Protein AF-A0A0L0FKA1-F1 (afdb_monomer)

Sequence (131 aa):
HGSQPEVKEETNKTVDFSPAFTLHSRPSTITGAGNGVSLEGHAVPGSVVGFFPGVVYTPLDLRYVPNYPNVSLNNDYLAIRPDNMVIDAKDYKCELQRKGGAGSTAKRSGDSERNELSPSHNGHEQGKPQQ

Structure (mmCIF, N/CA/C/O backbone):
data_AF-A0A0L0FKA1-F1
#
_entry.id   AF-A0A0L0FKA1-F1
#
loop_
_atom_site.group_PDB
_atom_site.id
_atom_site.type_symbol
_atom_site.label_atom_id
_atom_site.label_alt_id
_atom_site.label_comp_id
_atom_site.label_asym_id
_atom_site.label_entity_id
_atom_site.label_seq_id
_atom_site.pdbx_PDB_ins_code
_atom_site.Cartn_x
_atom_site.Cartn_y
_atom_site.Cartn_z
_atom_site.occupancy
_atom_site.B_iso_or_equiv
_atom_site.auth_seq_id
_atom_site.auth_comp_id
_atom_site.auth_asym_id
_atom_site.auth_atom_id
_atom_site.pdbx_PDB_model_num
ATOM 1 N N . HIS A 1 1 ? 11.298 -52.605 -47.342 1.00 41.78 1 HIS A N 1
ATOM 2 C CA . HIS A 1 1 ? 11.757 -51.273 -46.909 1.00 41.78 1 HIS A CA 1
ATOM 3 C C . HIS A 1 1 ? 10.848 -50.839 -45.770 1.00 41.78 1 HIS A C 1
ATOM 5 O O . HIS A 1 1 ? 9.734 -50.415 -46.034 1.00 41.78 1 HIS A O 1
ATOM 11 N N . GLY A 1 2 ? 11.253 -51.101 -44.524 1.00 39.31 2 GLY A N 1
ATOM 12 C CA . GLY A 1 2 ? 10.496 -50.709 -43.334 1.00 39.31 2 GLY A CA 1
ATOM 13 C C . GLY A 1 2 ? 11.011 -49.368 -42.829 1.00 39.31 2 GLY A C 1
ATOM 14 O O . GLY A 1 2 ? 12.182 -49.265 -42.476 1.00 39.31 2 GLY A O 1
ATOM 15 N N . SER A 1 3 ? 10.161 -48.349 -42.847 1.00 46.16 3 SER A N 1
ATOM 16 C CA . SER A 1 3 ? 10.437 -47.028 -42.287 1.00 46.16 3 SER A CA 1
ATOM 17 C C . SER A 1 3 ? 10.295 -47.101 -40.766 1.00 46.16 3 SER A C 1
ATOM 19 O O . SER A 1 3 ? 9.241 -47.488 -40.264 1.00 46.16 3 SER A O 1
ATOM 21 N N . GLN A 1 4 ? 11.352 -46.756 -40.031 1.00 48.09 4 GLN A N 1
ATOM 22 C CA . GLN A 1 4 ? 11.265 -46.579 -38.582 1.00 48.09 4 GLN A CA 1
ATOM 23 C C . GLN A 1 4 ? 10.563 -45.256 -38.239 1.00 48.09 4 GLN A C 1
ATOM 25 O O . GLN A 1 4 ? 10.713 -44.290 -38.990 1.00 48.09 4 GLN A O 1
ATOM 30 N N . PRO A 1 5 ? 9.807 -45.186 -37.128 1.00 52.12 5 PRO A N 1
ATOM 31 C CA . PRO A 1 5 ? 9.228 -43.935 -36.666 1.00 52.12 5 PRO A CA 1
ATOM 32 C C . PRO A 1 5 ? 10.302 -43.055 -36.010 1.00 52.12 5 PRO A C 1
ATOM 34 O O . PRO A 1 5 ? 11.026 -43.485 -35.115 1.00 52.12 5 PRO A O 1
ATOM 37 N N . GLU A 1 6 ? 10.389 -41.812 -36.473 1.00 58.19 6 GLU A N 1
ATOM 38 C CA . GLU A 1 6 ? 11.233 -40.756 -35.917 1.00 58.19 6 GLU A CA 1
ATOM 39 C C . GLU A 1 6 ? 10.716 -40.358 -34.525 1.00 58.19 6 GLU A C 1
ATOM 41 O O . GLU A 1 6 ? 9.615 -39.821 -34.382 1.00 58.19 6 GLU A O 1
ATOM 46 N N . VAL A 1 7 ? 11.502 -40.649 -33.487 1.00 59.00 7 VAL A N 1
ATOM 47 C CA . VAL A 1 7 ? 11.230 -40.210 -32.114 1.00 59.00 7 VAL A CA 1
ATOM 48 C C . VAL A 1 7 ? 11.624 -38.740 -32.012 1.00 59.00 7 VAL A C 1
ATOM 50 O O . VAL A 1 7 ? 12.806 -38.404 -32.038 1.00 59.00 7 VAL A O 1
ATOM 53 N N . LYS A 1 8 ? 10.631 -37.853 -31.921 1.00 55.31 8 LYS A N 1
ATOM 54 C CA . LYS A 1 8 ? 10.858 -36.425 -31.681 1.00 55.31 8 LYS A CA 1
ATOM 55 C C . LYS A 1 8 ? 11.186 -36.214 -30.207 1.00 55.31 8 LYS A C 1
ATOM 57 O O . LYS A 1 8 ? 10.353 -36.459 -29.342 1.00 55.31 8 LYS A O 1
ATOM 62 N N . GLU A 1 9 ? 12.411 -35.780 -29.945 1.00 58.50 9 GLU A N 1
ATOM 63 C CA . GLU A 1 9 ? 12.898 -35.421 -28.617 1.00 58.50 9 GLU A CA 1
ATOM 64 C C . GLU A 1 9 ? 12.216 -34.122 -28.158 1.00 58.50 9 GLU A C 1
ATOM 66 O O . GLU A 1 9 ? 12.465 -33.032 -28.679 1.00 58.50 9 GLU A O 1
ATOM 71 N N . GLU A 1 10 ? 11.282 -34.244 -27.217 1.00 59.28 10 GLU A N 1
ATOM 72 C CA . GLU A 1 10 ? 10.564 -33.111 -26.641 1.00 59.28 10 GLU A CA 1
ATOM 73 C C . GLU A 1 10 ? 11.477 -32.422 -25.614 1.00 59.28 10 GLU A C 1
ATOM 75 O O . GLU A 1 10 ? 11.731 -32.924 -24.519 1.00 59.28 10 GLU A O 1
ATOM 80 N N . THR A 1 11 ? 12.049 -31.280 -25.998 1.00 60.25 11 THR A N 1
ATOM 81 C CA . THR A 1 11 ? 12.947 -30.515 -25.124 1.00 60.25 11 THR A CA 1
ATOM 82 C C . THR A 1 11 ? 12.142 -29.824 -24.021 1.00 60.25 11 THR A C 1
ATOM 84 O O . THR A 1 11 ? 11.488 -28.807 -24.247 1.00 60.25 11 THR A O 1
ATOM 87 N N . ASN A 1 12 ? 12.200 -30.367 -22.802 1.00 63.31 12 ASN A N 1
ATOM 88 C CA . ASN A 1 12 ? 11.647 -29.733 -21.604 1.00 63.31 12 ASN A CA 1
ATOM 89 C C . ASN A 1 12 ? 12.407 -28.433 -21.302 1.00 63.31 12 ASN A C 1
ATOM 91 O O . ASN A 1 12 ? 13.451 -28.432 -20.649 1.00 63.31 12 ASN A O 1
ATOM 95 N N . LYS A 1 13 ? 11.888 -27.305 -21.794 1.00 60.03 13 LYS A N 1
ATOM 96 C CA . LYS A 1 13 ? 12.377 -25.974 -21.431 1.00 60.03 13 LYS A CA 1
ATOM 97 C C . LYS A 1 13 ? 11.807 -25.600 -20.069 1.00 60.03 13 LYS A C 1
ATOM 99 O O . LYS A 1 13 ? 10.638 -25.240 -19.961 1.00 60.03 13 LYS A O 1
ATOM 104 N N . THR A 1 14 ? 12.637 -25.664 -19.034 1.00 60.25 14 THR A N 1
ATOM 105 C CA . THR A 1 14 ? 12.325 -25.057 -17.737 1.00 60.25 14 THR A CA 1
ATOM 106 C C . THR A 1 14 ? 12.187 -23.550 -17.938 1.00 60.25 14 THR A C 1
ATOM 108 O O . THR A 1 14 ? 13.170 -22.865 -18.215 1.00 60.25 14 THR A O 1
ATOM 111 N N . VAL A 1 15 ? 10.960 -23.037 -17.859 1.00 62.34 15 VAL A N 1
ATOM 112 C CA . VAL A 1 15 ? 10.699 -21.596 -17.873 1.00 62.34 15 VAL A CA 1
ATOM 113 C C . VAL A 1 15 ? 11.062 -21.057 -16.496 1.00 62.34 15 VAL A C 1
ATOM 115 O O . VAL A 1 15 ? 10.498 -21.491 -15.492 1.00 62.34 15 VAL A O 1
ATOM 118 N N . ASP A 1 16 ? 12.029 -20.147 -16.447 1.00 62.03 16 ASP A N 1
ATOM 119 C CA . ASP A 1 16 ? 12.338 -19.410 -15.229 1.00 62.03 16 ASP A CA 1
ATOM 120 C C . ASP A 1 16 ? 11.199 -18.422 -14.941 1.00 62.03 16 ASP A C 1
ATOM 122 O O . ASP A 1 16 ? 10.897 -17.547 -15.753 1.00 62.03 16 ASP A O 1
ATOM 126 N N . PHE A 1 17 ? 10.545 -18.599 -13.795 1.00 60.94 17 PHE A N 1
ATOM 127 C CA . PHE A 1 17 ? 9.487 -17.717 -13.300 1.00 60.94 17 PHE A CA 1
ATOM 128 C C . PHE A 1 17 ? 10.034 -16.623 -12.374 1.00 60.94 17 PHE A C 1
ATOM 130 O O . PHE A 1 17 ? 9.250 -15.980 -11.669 1.00 60.94 17 PHE A O 1
ATOM 137 N N . SER A 1 18 ? 11.356 -16.421 -12.326 1.00 66.69 18 SER A N 1
ATOM 138 C CA . SER A 1 18 ? 11.937 -15.319 -11.569 1.00 66.69 18 SER A CA 1
ATOM 139 C C . SER A 1 18 ? 11.287 -13.998 -12.008 1.00 66.69 18 SER A C 1
ATOM 141 O O . SER A 1 18 ? 11.153 -13.717 -13.205 1.00 66.69 18 SER A O 1
ATOM 143 N N . PRO A 1 19 ? 10.772 -13.196 -11.060 1.00 72.88 19 PRO A N 1
ATOM 144 C CA . PRO A 1 19 ? 10.095 -11.970 -11.423 1.00 72.88 19 PRO A CA 1
ATOM 145 C C . PRO A 1 19 ? 11.122 -11.014 -12.035 1.00 72.88 19 PRO A C 1
ATOM 147 O O . PRO A 1 19 ? 12.199 -10.800 -11.482 1.00 72.88 19 PRO A O 1
ATOM 150 N N . ALA A 1 20 ? 10.766 -10.392 -13.161 1.00 87.69 20 ALA A N 1
ATOM 151 C CA . ALA A 1 20 ? 11.614 -9.419 -13.862 1.00 87.69 20 ALA A CA 1
ATOM 152 C C . ALA A 1 20 ? 11.928 -8.153 -13.031 1.00 87.69 20 ALA A C 1
ATOM 154 O O . ALA A 1 20 ? 12.658 -7.265 -13.480 1.00 87.69 20 ALA A O 1
ATOM 155 N N . PHE A 1 21 ? 11.358 -8.052 -11.829 1.00 94.12 21 PHE A N 1
ATOM 156 C CA . PHE A 1 21 ? 11.605 -7.000 -10.862 1.00 94.12 21 PHE A CA 1
ATOM 157 C C . PHE A 1 21 ? 11.417 -7.507 -9.426 1.00 94.12 21 PHE A C 1
ATOM 159 O O . PHE A 1 21 ? 10.735 -8.497 -9.171 1.00 94.12 21 PHE A O 1
ATOM 166 N N . THR A 1 22 ? 11.984 -6.778 -8.471 1.00 93.94 22 THR A N 1
ATOM 167 C CA . THR A 1 22 ? 11.779 -6.954 -7.030 1.00 93.94 22 THR A CA 1
ATOM 168 C C . THR A 1 22 ? 11.394 -5.614 -6.405 1.00 93.94 22 THR A C 1
ATOM 170 O O . THR A 1 22 ? 11.798 -4.553 -6.881 1.00 93.94 22 THR A O 1
ATOM 173 N N . LEU A 1 23 ? 10.589 -5.643 -5.341 1.00 95.19 23 LEU A N 1
ATOM 174 C CA . LEU A 1 23 ? 10.279 -4.458 -4.544 1.00 95.19 23 LEU A CA 1
ATOM 175 C C . LEU A 1 23 ? 11.110 -4.427 -3.263 1.00 95.19 23 LEU A C 1
ATOM 177 O O . LEU A 1 23 ? 11.210 -5.426 -2.551 1.00 95.19 23 LEU A O 1
ATOM 181 N N . HIS A 1 24 ? 11.627 -3.250 -2.922 1.00 96.00 24 HIS A N 1
ATOM 182 C CA . HIS A 1 24 ? 12.379 -3.015 -1.694 1.00 96.00 24 HIS A CA 1
ATOM 183 C C . HIS A 1 24 ? 11.764 -1.878 -0.885 1.00 96.00 24 HIS A C 1
ATOM 185 O O . HIS A 1 24 ? 11.387 -0.847 -1.437 1.00 96.00 24 HIS A O 1
ATOM 191 N N . SER A 1 25 ? 11.722 -2.047 0.436 1.00 95.12 25 SER A N 1
ATOM 192 C CA . SER A 1 25 ? 11.471 -0.943 1.364 1.00 95.12 25 SER A CA 1
ATOM 193 C C . SER A 1 25 ? 12.786 -0.213 1.619 1.00 95.12 25 SER A C 1
ATOM 195 O O . SER A 1 25 ? 13.724 -0.813 2.146 1.00 95.12 25 SER A O 1
ATOM 197 N N . ARG A 1 26 ? 12.869 1.063 1.242 1.00 97.00 26 ARG A N 1
ATOM 198 C CA . ARG A 1 26 ? 14.075 1.902 1.378 1.00 97.00 26 ARG A CA 1
ATOM 199 C C . ARG A 1 26 ? 13.676 3.331 1.777 1.00 97.00 26 ARG A C 1
ATOM 201 O O . ARG A 1 26 ? 12.518 3.690 1.573 1.00 97.00 26 ARG A O 1
ATOM 208 N N . PRO A 1 27 ? 14.587 4.158 2.324 1.00 97.88 27 PRO A N 1
ATOM 209 C CA . PRO A 1 27 ? 14.302 5.571 2.561 1.00 97.88 27 PRO A CA 1
ATOM 210 C C . PRO A 1 27 ? 13.780 6.255 1.294 1.00 97.88 27 PRO A C 1
ATOM 212 O O . PRO A 1 27 ? 14.325 6.064 0.205 1.00 97.88 27 PRO A O 1
ATOM 215 N N . SER A 1 28 ? 12.706 7.024 1.442 1.00 97.19 28 SER A N 1
ATOM 216 C CA . SER A 1 28 ? 12.125 7.799 0.353 1.00 97.19 28 SER A CA 1
ATOM 217 C C . SER A 1 28 ? 13.059 8.939 -0.049 1.00 97.19 28 SER A C 1
ATOM 219 O O . SER A 1 28 ? 13.747 9.526 0.785 1.00 97.19 28 SER A O 1
ATOM 221 N N . THR A 1 29 ? 13.046 9.296 -1.332 1.00 96.50 29 THR A N 1
ATOM 222 C CA . THR A 1 29 ? 13.712 10.506 -1.838 1.00 96.50 29 THR A CA 1
ATOM 223 C C . THR A 1 29 ? 12.938 11.783 -1.499 1.00 96.50 29 THR A C 1
ATOM 225 O O . THR A 1 29 ? 13.457 12.882 -1.676 1.00 96.50 29 THR A O 1
ATOM 228 N N . ILE A 1 30 ? 11.704 11.653 -1.000 1.00 97.62 30 ILE A N 1
ATOM 229 C CA . ILE A 1 30 ? 10.868 12.769 -0.558 1.00 97.62 30 ILE A CA 1
ATOM 230 C C . ILE A 1 30 ? 11.210 13.106 0.897 1.00 97.62 30 ILE A C 1
ATOM 232 O O . ILE A 1 30 ? 11.051 12.277 1.798 1.00 97.62 30 ILE A O 1
ATOM 236 N N . THR A 1 31 ? 11.643 14.345 1.135 1.00 96.94 31 THR A N 1
ATOM 237 C CA . THR A 1 31 ? 11.992 14.849 2.469 1.00 96.94 31 THR A CA 1
ATOM 238 C C . THR A 1 31 ? 10.833 14.679 3.451 1.00 96.94 31 THR A C 1
ATOM 240 O O . THR A 1 31 ? 9.727 15.149 3.204 1.00 96.94 31 THR A O 1
ATOM 243 N N . GLY A 1 32 ? 11.099 14.023 4.583 1.00 95.94 32 GLY A N 1
ATOM 244 C CA . GLY A 1 32 ? 10.120 13.817 5.656 1.00 95.94 32 GLY A CA 1
ATOM 245 C C . GLY A 1 32 ? 9.132 12.664 5.439 1.00 95.94 32 GLY A C 1
ATOM 246 O O . GLY A 1 32 ? 8.361 12.376 6.346 1.00 95.94 32 GLY A O 1
ATOM 247 N N . ALA A 1 33 ? 9.168 11.962 4.300 1.00 95.31 33 ALA A N 1
ATOM 248 C CA . ALA A 1 33 ? 8.226 10.875 3.998 1.00 95.31 33 ALA A CA 1
ATOM 249 C C . ALA A 1 33 ? 8.583 9.518 4.642 1.00 95.31 33 ALA A C 1
ATOM 251 O O . ALA A 1 33 ? 7.827 8.558 4.517 1.00 95.31 33 ALA A O 1
ATOM 252 N N . GLY A 1 34 ? 9.738 9.403 5.305 1.00 95.69 34 GLY A N 1
ATOM 253 C CA . GLY A 1 34 ? 10.200 8.135 5.871 1.00 95.69 34 GLY A CA 1
ATOM 254 C C . GLY A 1 34 ? 10.620 7.139 4.786 1.00 95.69 34 GLY A C 1
ATOM 255 O O . GLY A 1 34 ? 11.435 7.470 3.926 1.00 95.69 34 GLY A O 1
ATOM 256 N N . ASN A 1 35 ? 10.090 5.915 4.834 1.00 95.38 35 ASN A N 1
ATOM 257 C CA . ASN A 1 35 ? 10.394 4.864 3.860 1.00 95.38 35 ASN A CA 1
ATOM 258 C C . ASN A 1 35 ? 9.376 4.838 2.714 1.00 95.38 35 ASN A C 1
ATOM 260 O O . ASN A 1 35 ? 8.186 5.049 2.920 1.00 95.38 35 ASN A O 1
ATOM 264 N N . GLY A 1 36 ? 9.851 4.512 1.514 1.00 95.12 36 GLY A N 1
ATOM 265 C CA . GLY A 1 36 ? 9.039 4.221 0.339 1.00 95.12 36 GLY A CA 1
ATOM 266 C C . GLY A 1 36 ? 9.305 2.822 -0.217 1.00 95.12 36 GLY A C 1
ATOM 267 O O . GLY A 1 36 ? 10.196 2.096 0.236 1.00 95.12 36 GLY A O 1
ATOM 268 N N . VAL A 1 37 ? 8.523 2.454 -1.232 1.00 95.44 37 VAL A N 1
ATOM 269 C CA . VAL A 1 37 ? 8.688 1.210 -1.991 1.00 95.44 37 VAL A CA 1
ATOM 270 C C . VAL A 1 37 ? 9.408 1.527 -3.298 1.00 95.44 37 VAL A C 1
ATOM 272 O O . VAL A 1 37 ? 8.895 2.278 -4.123 1.00 95.44 37 VAL A O 1
ATOM 275 N N . SER A 1 38 ? 10.595 0.955 -3.491 1.00 95.62 38 SER A N 1
ATOM 276 C CA . SER A 1 38 ? 11.383 1.094 -4.718 1.00 95.62 38 SER A CA 1
ATOM 277 C C . SER A 1 38 ? 11.338 -0.191 -5.538 1.00 95.62 38 SER A C 1
ATOM 279 O O . SER A 1 38 ? 11.550 -1.271 -4.982 1.00 95.62 38 SER A O 1
ATOM 281 N N . LEU A 1 39 ? 11.128 -0.066 -6.846 1.00 95.75 39 LEU A N 1
ATOM 282 C CA . LEU A 1 39 ? 11.218 -1.173 -7.793 1.00 95.75 39 LEU A CA 1
ATOM 283 C C . LEU A 1 39 ? 12.651 -1.300 -8.320 1.00 95.75 39 LEU A C 1
ATOM 285 O O . LEU A 1 39 ? 13.243 -0.317 -8.757 1.00 95.75 39 LEU A O 1
ATOM 289 N N . GLU A 1 40 ? 13.195 -2.510 -8.279 1.00 95.62 40 GLU A N 1
ATOM 290 C CA . GLU A 1 40 ? 14.495 -2.872 -8.840 1.00 95.62 40 GLU A CA 1
ATOM 291 C C . GLU A 1 40 ? 14.284 -3.891 -9.962 1.00 95.62 40 GLU A C 1
ATOM 293 O O . GLU A 1 40 ? 13.653 -4.920 -9.742 1.00 95.62 40 GLU A O 1
ATOM 298 N N . GLY A 1 41 ? 14.762 -3.593 -11.172 1.00 93.94 41 GLY A N 1
ATOM 299 C CA . GLY A 1 41 ? 14.456 -4.360 -12.385 1.00 93.94 41 GLY A CA 1
ATOM 300 C C . GLY A 1 41 ? 13.463 -3.632 -13.294 1.00 93.94 41 GLY A C 1
ATOM 301 O O . GLY A 1 41 ? 13.432 -2.402 -13.321 1.00 93.94 41 GLY A O 1
ATOM 302 N N . HIS A 1 42 ? 12.667 -4.381 -14.061 1.00 93.81 42 HIS A N 1
ATOM 303 C CA . HIS A 1 42 ? 11.756 -3.818 -15.059 1.00 93.81 42 HIS A CA 1
ATOM 304 C C . HIS A 1 42 ? 10.345 -4.412 -14.960 1.00 93.81 42 HIS A C 1
ATOM 306 O O . HIS A 1 42 ? 10.146 -5.618 -15.100 1.00 93.81 42 HIS A O 1
ATOM 312 N N . ALA A 1 43 ? 9.349 -3.542 -14.790 1.00 92.62 43 ALA A N 1
ATOM 313 C CA . ALA A 1 43 ? 7.934 -3.882 -14.894 1.00 92.62 43 ALA A CA 1
ATOM 314 C C . ALA A 1 43 ? 7.330 -3.206 -16.131 1.00 92.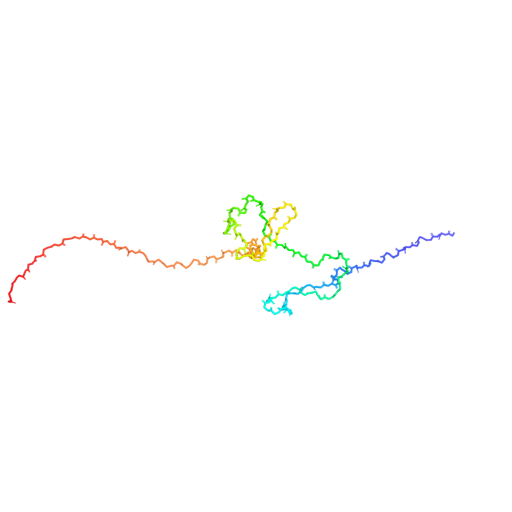62 43 ALA A C 1
ATOM 316 O O . ALA A 1 43 ? 7.425 -1.990 -16.288 1.00 92.62 43 ALA A O 1
ATOM 317 N N . VAL A 1 44 ? 6.701 -3.993 -17.007 1.00 93.38 44 VAL A N 1
ATOM 318 C CA . VAL A 1 44 ? 5.965 -3.459 -18.161 1.00 93.38 44 VAL A CA 1
ATOM 319 C C . VAL A 1 44 ? 4.678 -2.751 -17.710 1.00 93.38 44 VAL A C 1
ATOM 321 O O . VAL A 1 44 ? 4.118 -3.094 -16.665 1.00 93.38 44 VAL A O 1
ATOM 324 N N . PRO A 1 45 ? 4.158 -1.781 -18.484 1.00 94.56 45 PRO A N 1
ATOM 325 C CA . PRO A 1 45 ? 2.841 -1.211 -18.223 1.00 94.56 45 PRO A CA 1
ATOM 326 C C . PRO A 1 45 ? 1.762 -2.298 -18.119 1.00 94.56 45 PRO A C 1
ATOM 328 O O . PRO A 1 45 ? 1.701 -3.202 -18.950 1.00 94.56 45 PRO A O 1
ATOM 331 N N . GLY A 1 46 ? 0.917 -2.209 -17.090 1.00 93.44 46 GLY A N 1
ATOM 332 C CA . GLY A 1 46 ? -0.097 -3.224 -16.777 1.00 93.44 46 GLY A CA 1
ATOM 333 C C . GLY A 1 46 ? 0.371 -4.330 -15.822 1.00 93.44 46 GLY A C 1
ATOM 334 O O . GLY A 1 46 ? -0.459 -5.117 -15.371 1.00 93.44 46 GLY A O 1
ATOM 335 N N . SER A 1 47 ? 1.657 -4.378 -15.457 1.00 93.25 47 SER A N 1
ATOM 336 C CA . SER A 1 47 ? 2.146 -5.297 -14.425 1.00 93.25 47 SER A CA 1
ATOM 337 C C . SER A 1 47 ? 1.562 -4.987 -13.046 1.00 93.25 47 SER A C 1
ATOM 339 O O . SER A 1 47 ? 1.548 -3.841 -12.596 1.00 93.25 47 SER A O 1
ATOM 341 N N . VAL A 1 48 ? 1.178 -6.038 -12.319 1.00 92.75 48 VAL A N 1
ATOM 342 C CA . VAL A 1 48 ? 0.913 -5.956 -10.878 1.00 92.75 48 VAL A CA 1
ATOM 343 C C . VAL A 1 48 ? 2.254 -5.904 -10.155 1.00 92.75 48 VAL A C 1
ATOM 345 O O . VAL A 1 48 ? 2.992 -6.884 -10.156 1.00 92.75 48 VAL A O 1
ATOM 348 N N . VAL A 1 49 ? 2.580 -4.762 -9.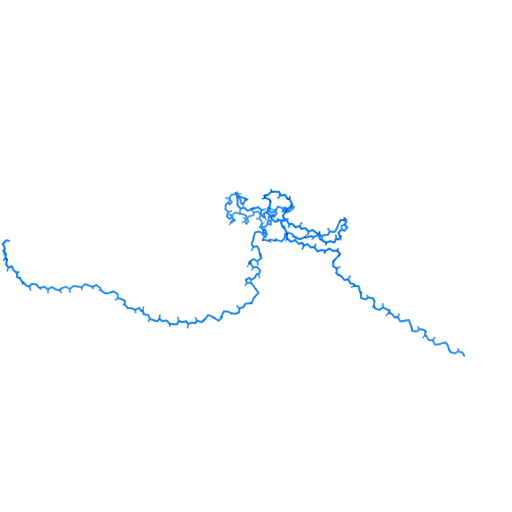550 1.00 93.31 49 VAL A N 1
ATOM 349 C CA . VAL A 1 49 ? 3.878 -4.564 -8.880 1.00 93.31 49 VAL A CA 1
ATOM 350 C C . VAL A 1 49 ? 3.837 -4.845 -7.385 1.00 93.31 49 VAL A C 1
ATOM 352 O O . VAL A 1 49 ? 4.862 -5.190 -6.815 1.00 93.31 49 VAL A O 1
ATOM 355 N N . GLY A 1 50 ? 2.673 -4.749 -6.745 1.00 91.81 50 GLY A N 1
ATOM 356 C CA . GLY A 1 50 ? 2.536 -4.969 -5.311 1.00 91.81 50 GLY A CA 1
ATOM 357 C C . GLY A 1 50 ? 1.088 -5.154 -4.879 1.00 91.81 50 GLY A C 1
ATOM 358 O O . GLY A 1 50 ? 0.154 -4.908 -5.641 1.00 91.81 50 GLY A O 1
ATOM 359 N N . PHE A 1 51 ? 0.924 -5.579 -3.631 1.00 92.12 51 PHE A N 1
ATOM 360 C CA . PHE A 1 51 ? -0.368 -5.731 -2.975 1.00 92.12 51 PHE A CA 1
ATOM 361 C C . PHE A 1 51 ? -0.466 -4.746 -1.810 1.00 92.12 51 PHE A C 1
ATOM 363 O O . PHE A 1 51 ? 0.538 -4.470 -1.153 1.00 92.12 51 PHE A O 1
ATOM 370 N N . PHE A 1 52 ? -1.680 -4.280 -1.515 1.00 93.19 52 PHE A N 1
ATOM 371 C CA . PHE A 1 52 ? -1.999 -3.514 -0.306 1.00 93.19 52 PHE A CA 1
ATOM 372 C C . PHE A 1 52 ? -2.827 -4.387 0.658 1.00 93.19 52 PHE A C 1
ATOM 374 O O . PHE A 1 52 ? -4.049 -4.253 0.723 1.00 93.19 52 PHE A O 1
ATOM 381 N N . PRO A 1 53 ? -2.203 -5.382 1.316 1.00 93.69 53 PRO A N 1
ATOM 382 C CA . PRO A 1 53 ? -2.890 -6.274 2.247 1.00 93.69 53 PRO A CA 1
ATOM 383 C C . PRO A 1 53 ? -3.209 -5.576 3.574 1.00 93.69 53 PRO A C 1
ATOM 385 O O . PRO A 1 53 ? -2.466 -4.707 4.025 1.00 93.69 53 PRO A O 1
ATOM 388 N N . GLY A 1 54 ? -4.284 -6.019 4.224 1.00 94.62 54 GLY A N 1
ATOM 389 C CA . GLY A 1 54 ? -4.732 -5.489 5.506 1.00 94.62 54 GLY A CA 1
ATOM 390 C C . GLY A 1 54 ? -6.001 -6.173 6.011 1.00 94.62 54 GLY A C 1
ATOM 391 O O . GLY A 1 54 ? -6.548 -7.053 5.339 1.00 94.62 54 GLY A O 1
ATOM 392 N N . VAL A 1 55 ? -6.472 -5.761 7.188 1.00 94.62 55 VAL A N 1
ATOM 393 C CA . VAL A 1 55 ? -7.796 -6.137 7.711 1.00 94.62 55 VAL A CA 1
ATOM 394 C C . VAL A 1 55 ? -8.863 -5.402 6.903 1.00 94.62 55 VAL A C 1
ATOM 396 O O . VAL A 1 55 ? -8.687 -4.233 6.576 1.00 94.62 55 VAL A O 1
ATOM 399 N N . VAL A 1 56 ? -9.961 -6.074 6.555 1.00 95.56 56 VAL A N 1
ATOM 400 C CA . VAL A 1 56 ? -11.044 -5.476 5.762 1.00 95.56 56 VAL A CA 1
ATOM 401 C C . VAL A 1 56 ? -12.264 -5.253 6.647 1.00 95.56 56 VAL A C 1
ATOM 403 O O . VAL A 1 56 ? -12.799 -6.208 7.205 1.00 95.56 56 VAL A O 1
ATOM 406 N N . TYR A 1 57 ? -12.718 -4.007 6.734 1.00 95.88 57 TYR A N 1
ATOM 407 C CA . TYR A 1 57 ? -13.919 -3.612 7.462 1.00 95.88 57 TYR A CA 1
ATOM 408 C C . TYR A 1 57 ? -15.069 -3.342 6.498 1.00 95.88 57 TYR A C 1
ATOM 410 O O . TYR A 1 57 ? -14.920 -2.611 5.511 1.00 95.88 57 TYR A O 1
ATOM 418 N N . THR A 1 58 ? -16.247 -3.881 6.815 1.00 96.56 58 THR A N 1
ATOM 419 C CA . THR A 1 58 ? -17.490 -3.398 6.209 1.00 96.56 58 THR A CA 1
ATOM 420 C C . THR A 1 58 ? -17.835 -2.006 6.764 1.00 96.56 58 THR A C 1
ATOM 422 O O . THR A 1 58 ? -17.368 -1.640 7.850 1.00 96.56 58 THR A O 1
ATOM 425 N N . PRO A 1 59 ? -18.713 -1.229 6.100 1.00 94.25 59 PRO A N 1
ATOM 426 C CA . PRO A 1 59 ? -19.207 0.033 6.657 1.00 94.25 59 PRO A CA 1
ATOM 427 C C . PRO A 1 59 ? -19.822 -0.103 8.058 1.00 94.25 59 PRO A C 1
ATOM 429 O O . PRO A 1 59 ? -19.765 0.831 8.855 1.00 94.25 59 PRO A O 1
ATOM 432 N N . LEU A 1 60 ? -20.402 -1.267 8.374 1.00 95.44 60 LEU A N 1
ATOM 433 C CA . LEU A 1 60 ? -20.989 -1.532 9.684 1.00 95.44 60 LEU A CA 1
ATOM 434 C C . LEU A 1 60 ? -19.916 -1.747 10.758 1.00 95.44 60 LEU A C 1
ATOM 436 O O . LEU A 1 60 ? -20.083 -1.266 11.883 1.00 95.44 60 LEU A O 1
ATOM 440 N N . ASP A 1 61 ? -18.832 -2.433 10.388 1.00 95.81 61 ASP A N 1
ATOM 441 C CA . ASP A 1 61 ? -17.729 -2.794 11.282 1.00 95.81 61 ASP A CA 1
ATOM 442 C C . ASP A 1 61 ? -16.869 -1.589 11.662 1.00 95.81 61 ASP A C 1
ATOM 444 O O . ASP A 1 61 ? -16.320 -1.550 12.762 1.00 95.81 61 ASP A O 1
ATOM 448 N N . LEU A 1 62 ? -16.808 -0.564 10.801 1.00 93.81 62 LEU A N 1
ATOM 449 C CA . LEU A 1 62 ? -16.076 0.677 11.079 1.00 93.81 62 LEU A CA 1
ATOM 450 C C . LEU A 1 62 ? -16.480 1.329 12.406 1.00 93.81 62 LEU A C 1
ATOM 452 O O . LEU A 1 62 ? -15.650 1.973 13.038 1.00 93.81 62 LEU A O 1
ATOM 456 N N . ARG A 1 63 ? -17.721 1.128 12.869 1.00 95.25 63 ARG A N 1
ATOM 457 C CA . ARG A 1 63 ? -18.218 1.669 14.148 1.00 95.25 63 ARG A CA 1
ATOM 458 C C . ARG A 1 63 ? -17.496 1.112 15.374 1.00 95.25 63 ARG A C 1
ATOM 460 O O . ARG A 1 63 ? -17.583 1.710 16.443 1.00 95.25 63 ARG A O 1
ATOM 467 N N . TYR A 1 64 ? -16.809 -0.017 15.225 1.00 93.69 64 TYR A N 1
ATOM 468 C CA . TYR A 1 64 ? -16.023 -0.651 16.282 1.00 93.69 64 TYR A CA 1
ATOM 469 C C . TYR A 1 64 ? -14.529 -0.319 16.193 1.00 93.69 64 TYR A C 1
ATOM 471 O O . TYR A 1 64 ? -13.772 -0.665 17.099 1.00 93.69 64 TYR A O 1
ATOM 479 N N . VAL A 1 65 ? -14.095 0.362 15.129 1.00 92.06 65 VAL A N 1
ATOM 480 C CA . VAL A 1 65 ? -12.707 0.798 14.962 1.00 92.06 65 VAL A CA 1
ATOM 481 C C . VAL A 1 65 ? -12.451 2.019 15.859 1.00 92.06 65 VAL A C 1
ATOM 4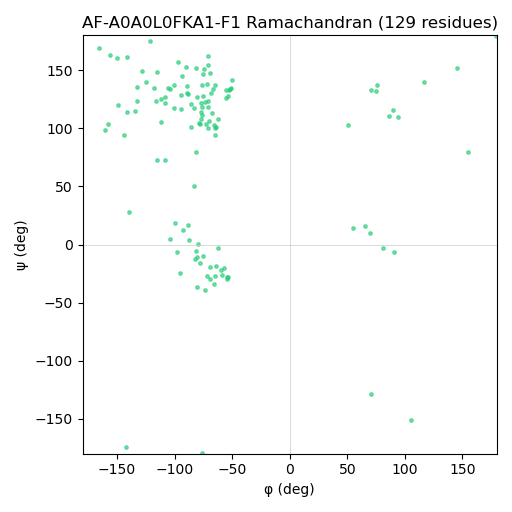83 O O . VAL A 1 65 ? -13.296 2.920 15.930 1.00 92.06 65 VAL A O 1
ATOM 486 N N . PRO A 1 66 ? -11.296 2.093 16.551 1.00 90.75 66 PRO A N 1
ATOM 487 C CA . PRO A 1 66 ? -10.943 3.251 17.362 1.00 90.75 66 PRO A CA 1
ATOM 488 C C . PRO A 1 66 ? -11.084 4.574 16.603 1.00 90.75 66 PRO A C 1
ATOM 490 O O . PRO A 1 66 ? -10.713 4.684 15.436 1.00 90.75 66 PRO A O 1
ATOM 493 N N . ASN A 1 67 ? -11.569 5.598 17.306 1.00 92.06 67 ASN A N 1
ATOM 494 C CA . ASN A 1 67 ? -11.792 6.954 16.796 1.00 92.06 67 ASN A CA 1
ATOM 495 C C . ASN A 1 67 ? -12.938 7.119 15.787 1.00 92.06 67 ASN A C 1
ATOM 497 O O . ASN A 1 67 ? -13.067 8.214 15.247 1.00 92.06 67 ASN A O 1
ATOM 501 N N . TYR A 1 68 ? -13.797 6.117 15.551 1.00 94.19 68 TYR A N 1
ATOM 502 C CA . TYR A 1 68 ? -14.994 6.304 14.720 1.00 94.19 68 TYR A CA 1
ATOM 503 C C . TYR A 1 68 ? -15.822 7.535 15.164 1.00 94.19 68 TYR A C 1
ATOM 505 O O . TYR A 1 68 ? -16.053 7.706 16.364 1.00 94.19 68 TYR A O 1
ATOM 513 N N . PRO A 1 69 ? -16.296 8.393 14.234 1.00 93.50 69 PRO A N 1
ATOM 514 C CA . PRO A 1 69 ? -16.203 8.272 12.770 1.00 93.50 69 PRO A CA 1
ATOM 515 C C . PRO A 1 69 ? -14.856 8.707 12.164 1.00 93.50 69 PRO A C 1
ATOM 517 O O . PRO A 1 69 ? -14.586 8.422 11.002 1.00 93.50 69 PRO A O 1
ATOM 520 N N . ASN A 1 70 ? -13.984 9.343 12.942 1.00 95.12 70 ASN A N 1
ATOM 521 C CA . ASN A 1 70 ? -12.672 9.846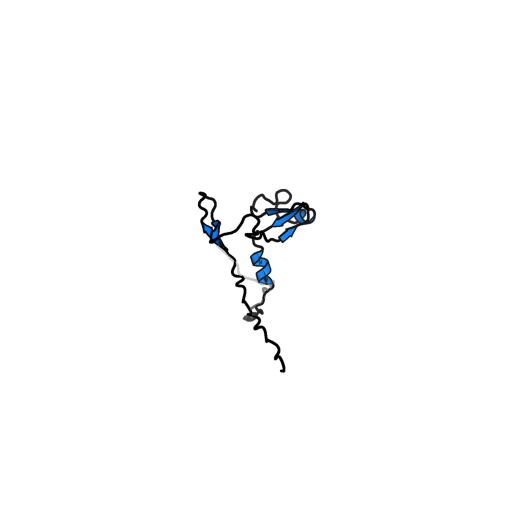 12.527 1.00 95.12 70 ASN A 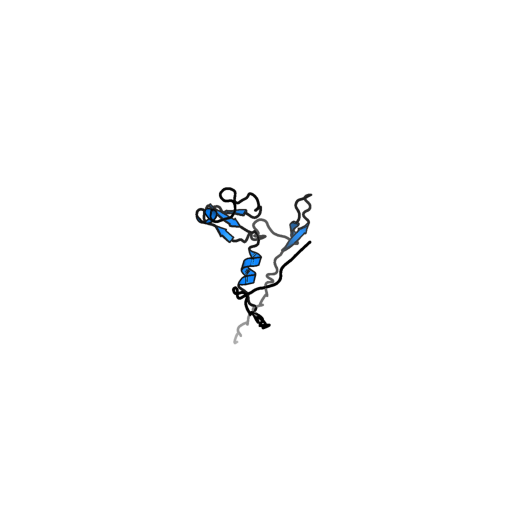CA 1
ATOM 522 C C . ASN A 1 70 ? -11.584 8.754 12.564 1.00 95.12 70 ASN A C 1
ATOM 524 O O . ASN A 1 70 ? -10.510 8.946 13.138 1.00 95.12 70 ASN A O 1
ATOM 528 N N . VAL A 1 71 ? -11.853 7.595 11.955 1.00 92.88 71 VAL A N 1
ATOM 529 C CA . VAL A 1 71 ? -10.954 6.421 11.977 1.00 92.88 71 VAL A CA 1
ATOM 530 C C . VAL A 1 71 ? -9.565 6.696 11.379 1.00 92.88 71 VAL A C 1
ATOM 532 O O . VAL A 1 71 ? -8.603 6.012 11.718 1.00 92.88 71 VAL A O 1
ATOM 535 N N . SER A 1 72 ? -9.434 7.726 10.538 1.00 92.75 72 SER A N 1
ATOM 536 C CA . SER A 1 72 ? -8.172 8.140 9.916 1.00 92.75 72 SER A CA 1
ATOM 537 C C . SER A 1 72 ? -7.280 9.014 10.801 1.00 92.75 72 SER A C 1
ATOM 539 O O . SER A 1 72 ? -6.113 9.179 10.469 1.00 92.75 72 SER A O 1
ATOM 541 N N . LEU A 1 73 ? -7.774 9.551 11.928 1.00 92.88 73 LEU A N 1
ATOM 542 C CA . LEU A 1 73 ? -7.072 10.583 12.713 1.00 92.88 73 LEU A CA 1
ATOM 543 C C . LEU A 1 73 ? -5.641 10.187 13.123 1.00 92.88 73 LEU A C 1
ATOM 545 O O . LEU A 1 73 ? -4.798 11.057 13.293 1.00 92.88 73 LEU A O 1
ATOM 549 N N . ASN A 1 74 ? -5.372 8.886 13.275 1.00 89.31 74 ASN A N 1
ATOM 550 C CA . ASN A 1 74 ? -4.058 8.341 13.638 1.00 89.31 74 ASN A CA 1
ATOM 551 C C . ASN A 1 74 ? -3.723 7.053 12.854 1.00 89.31 74 ASN A C 1
ATOM 553 O O . ASN A 1 74 ? -3.043 6.147 13.368 1.00 89.31 74 ASN A O 1
ATOM 557 N N . ASN A 1 75 ? -4.273 6.914 11.646 1.00 93.94 75 ASN A N 1
ATOM 558 C CA . ASN A 1 75 ? -4.045 5.750 10.798 1.00 93.94 75 ASN A CA 1
ATOM 559 C C . ASN A 1 75 ? -3.969 6.141 9.316 1.00 93.94 75 ASN A C 1
ATOM 561 O O . ASN A 1 75 ? -4.980 6.178 8.617 1.00 93.94 75 ASN A O 1
ATOM 565 N N . ASP A 1 76 ? -2.742 6.357 8.845 1.00 92.88 76 ASP A N 1
ATOM 566 C CA . ASP A 1 76 ? -2.443 6.685 7.446 1.00 92.88 76 ASP A CA 1
ATOM 567 C C . ASP A 1 76 ? -2.445 5.452 6.519 1.00 92.88 76 ASP A C 1
ATOM 569 O O . ASP A 1 76 ? -2.211 5.570 5.319 1.00 92.88 76 ASP A O 1
ATOM 573 N N . TYR A 1 77 ? -2.709 4.256 7.057 1.00 94.56 77 TYR A N 1
ATOM 574 C CA . TYR A 1 77 ? -2.672 2.982 6.329 1.00 94.56 77 TYR A CA 1
ATOM 575 C C . TYR A 1 77 ? -4.065 2.489 5.907 1.00 94.56 77 TYR A C 1
ATOM 577 O O . TYR A 1 77 ? -4.239 1.306 5.604 1.00 94.56 77 TYR A O 1
ATOM 585 N N . LEU A 1 78 ? -5.057 3.384 5.890 1.00 95.56 78 LEU A N 1
ATOM 586 C CA . LEU A 1 78 ? -6.416 3.086 5.447 1.00 95.56 78 LEU A CA 1
ATOM 587 C C . LEU A 1 78 ? -6.576 3.320 3.941 1.00 95.56 78 LEU A C 1
ATOM 589 O O . LEU A 1 78 ? -6.175 4.355 3.414 1.00 95.56 78 LEU A O 1
ATOM 593 N N . ALA A 1 79 ? -7.241 2.392 3.256 1.00 96.06 79 ALA A N 1
ATOM 594 C CA . ALA A 1 79 ? -7.630 2.541 1.857 1.00 96.06 79 ALA A CA 1
ATOM 595 C C . ALA A 1 79 ? -9.097 2.151 1.651 1.00 96.06 79 ALA A C 1
ATOM 597 O O . ALA A 1 79 ? -9.549 1.123 2.152 1.00 96.06 79 ALA A O 1
ATOM 598 N N . ILE A 1 80 ? -9.841 2.951 0.884 1.00 95.62 80 ILE A N 1
ATOM 599 C CA . ILE A 1 80 ? -11.217 2.625 0.488 1.00 95.62 80 ILE A CA 1
ATOM 600 C C . ILE A 1 80 ? -11.175 1.816 -0.804 1.00 95.62 80 ILE A C 1
ATOM 602 O O . ILE A 1 80 ? -10.550 2.211 -1.789 1.00 95.62 80 ILE A O 1
ATOM 606 N N . ARG A 1 81 ? -11.870 0.684 -0.804 1.00 95.50 81 ARG A N 1
ATOM 607 C CA . ARG A 1 81 ? -12.068 -0.158 -1.978 1.00 95.50 81 ARG A CA 1
ATOM 608 C C . ARG A 1 81 ? -13.346 0.274 -2.721 1.00 95.50 81 ARG A C 1
ATOM 610 O O . ARG A 1 81 ? -14.263 0.787 -2.080 1.00 95.50 81 ARG A O 1
ATOM 617 N N . PRO A 1 82 ? -13.457 0.066 -4.049 1.00 96.25 82 PRO A N 1
ATOM 618 C CA . PRO A 1 82 ? -14.630 0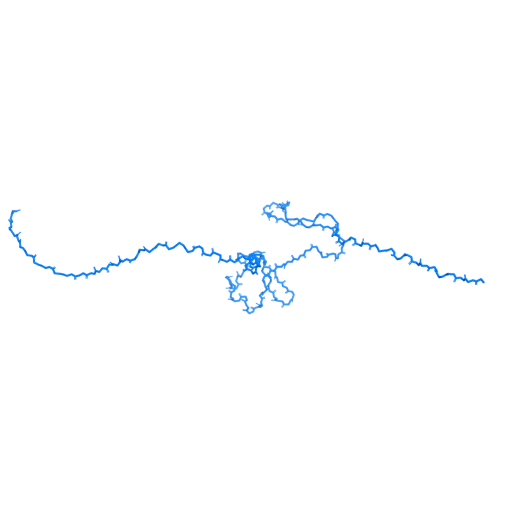.506 -4.817 1.00 96.25 82 PRO A CA 1
ATOM 619 C C . PRO A 1 82 ? -15.991 -0.023 -4.339 1.00 96.25 82 PRO A C 1
ATOM 621 O O . PRO A 1 82 ? -17.017 0.568 -4.651 1.00 96.25 82 PRO A O 1
ATOM 624 N N . ASP A 1 83 ? -16.021 -1.117 -3.580 1.00 95.69 83 ASP A N 1
ATOM 625 C CA . ASP A 1 83 ? -17.227 -1.679 -2.962 1.00 95.69 83 ASP A CA 1
ATOM 626 C C . ASP A 1 83 ? -17.542 -1.089 -1.571 1.00 95.69 83 ASP A C 1
ATOM 628 O O . ASP A 1 83 ? -18.335 -1.653 -0.820 1.00 95.69 83 ASP A O 1
ATOM 632 N N . ASN A 1 84 ? -16.942 0.055 -1.227 1.00 94.94 84 ASN A N 1
ATOM 633 C CA . ASN A 1 84 ? -17.089 0.776 0.043 1.00 94.94 84 ASN A CA 1
ATOM 634 C C . ASN A 1 84 ? -16.561 0.035 1.281 1.00 94.94 84 ASN A C 1
ATOM 636 O O . ASN A 1 84 ? -16.870 0.423 2.409 1.00 94.94 84 ASN A O 1
ATOM 640 N N . MET A 1 85 ? -15.750 -1.008 1.102 1.00 96.69 85 MET A N 1
ATOM 641 C CA . MET A 1 85 ? -14.991 -1.590 2.208 1.00 96.69 85 MET A CA 1
ATOM 642 C C . MET A 1 85 ? -13.725 -0.782 2.489 1.00 96.69 85 MET A C 1
ATOM 644 O O . MET A 1 85 ? -13.145 -0.176 1.585 1.00 96.69 85 MET A O 1
ATOM 648 N N . VAL A 1 86 ? -13.270 -0.805 3.740 1.00 96.19 86 VAL A N 1
ATOM 649 C CA . VAL A 1 86 ? -12.018 -0.160 4.156 1.00 96.19 86 VAL A CA 1
ATOM 650 C C . VAL A 1 86 ? -10.974 -1.228 4.448 1.00 96.19 86 VAL A C 1
ATOM 652 O O . VAL A 1 86 ? -11.229 -2.140 5.227 1.00 96.19 86 VAL A O 1
ATOM 655 N N . ILE A 1 87 ? -9.804 -1.111 3.827 1.00 96.56 87 ILE A N 1
ATOM 656 C CA . ILE A 1 87 ? -8.620 -1.925 4.109 1.00 96.56 87 ILE A CA 1
ATOM 657 C C . ILE A 1 87 ? -7.748 -1.159 5.103 1.00 96.56 87 ILE A C 1
ATOM 659 O O . ILE A 1 87 ? -7.413 -0.007 4.844 1.00 96.56 87 ILE A O 1
ATOM 663 N N . ASP A 1 88 ? -7.356 -1.803 6.197 1.00 95.38 88 ASP A N 1
ATOM 664 C CA . ASP A 1 88 ? -6.401 -1.296 7.179 1.00 95.38 88 ASP A CA 1
ATOM 665 C C . ASP A 1 88 ? -5.111 -2.114 7.134 1.00 95.38 88 ASP A C 1
ATOM 667 O O . ASP A 1 88 ? -5.062 -3.267 7.573 1.00 95.38 88 ASP A O 1
ATOM 671 N N . ALA A 1 89 ? -4.066 -1.519 6.562 1.00 94.75 89 ALA A N 1
ATOM 672 C CA . ALA A 1 89 ? -2.751 -2.140 6.457 1.00 94.75 89 ALA A CA 1
ATOM 673 C C . ALA A 1 89 ? -1.865 -1.885 7.693 1.00 94.75 89 ALA A C 1
ATOM 675 O O . ALA A 1 89 ? -0.704 -2.307 7.709 1.00 94.75 89 ALA A O 1
ATOM 676 N N . LYS A 1 90 ? -2.372 -1.221 8.740 1.00 92.31 90 LYS A N 1
ATOM 677 C CA . LYS A 1 90 ? -1.616 -1.009 9.975 1.00 92.31 90 LYS A CA 1
ATOM 678 C C . LYS A 1 90 ? -1.479 -2.331 10.729 1.00 92.31 90 LYS A C 1
ATOM 680 O O . LYS A 1 90 ? -2.461 -3.001 11.021 1.00 92.31 90 LYS A O 1
ATOM 685 N N . ASP A 1 91 ? -0.241 -2.732 11.013 1.00 79.31 91 ASP A N 1
AT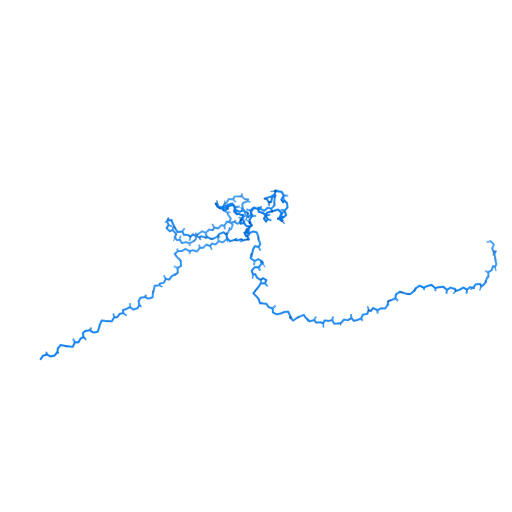OM 686 C CA . ASP A 1 91 ? 0.110 -3.877 11.868 1.00 79.31 91 ASP A CA 1
ATOM 687 C C . ASP A 1 91 ? -0.499 -5.256 11.498 1.00 79.31 91 ASP A C 1
ATOM 689 O O . ASP A 1 91 ? -0.355 -6.212 12.264 1.00 79.31 91 ASP A O 1
ATOM 693 N N . TYR A 1 92 ? -1.074 -5.440 10.297 1.00 71.50 92 TYR A N 1
ATOM 694 C CA . TYR A 1 92 ? -1.710 -6.713 9.888 1.00 71.50 92 TYR A CA 1
ATOM 695 C C . TYR A 1 92 ? -0.749 -7.921 9.915 1.00 71.50 92 TYR A C 1
ATOM 697 O O . TYR A 1 92 ? -1.164 -9.070 10.090 1.00 71.50 92 TYR A O 1
ATOM 705 N N . LYS A 1 93 ? 0.564 -7.689 9.755 1.00 62.38 93 LYS A N 1
ATOM 706 C CA . LYS A 1 93 ? 1.582 -8.753 9.822 1.00 62.38 93 LYS A CA 1
ATOM 707 C C . LYS A 1 93 ? 1.763 -9.315 11.232 1.00 62.38 93 LYS A C 1
ATOM 709 O O . LYS A 1 93 ? 2.077 -10.499 11.357 1.00 62.38 93 LYS A O 1
ATOM 714 N N . CYS A 1 94 ? 1.537 -8.516 12.276 1.00 52.38 94 CYS A N 1
ATOM 715 C CA . CYS A 1 94 ? 1.578 -9.003 13.655 1.00 52.38 94 CYS A CA 1
ATOM 716 C C . CYS A 1 94 ? 0.462 -10.023 13.924 1.00 52.38 94 CYS A C 1
ATOM 718 O O . CYS A 1 94 ? 0.634 -10.914 14.750 1.00 52.38 94 CYS A O 1
ATOM 720 N N . GLU A 1 95 ? -0.662 -9.950 13.208 1.00 49.34 95 GLU A N 1
ATOM 721 C CA . GLU A 1 95 ? -1.798 -10.853 13.410 1.00 49.34 95 GLU A CA 1
ATOM 722 C C . GLU A 1 95 ? -1.611 -12.219 12.724 1.00 49.34 95 GLU A C 1
ATOM 724 O O . GLU A 1 95 ? -1.922 -13.258 13.312 1.00 49.34 95 GLU A O 1
ATOM 729 N N . LEU A 1 96 ? -0.989 -12.252 11.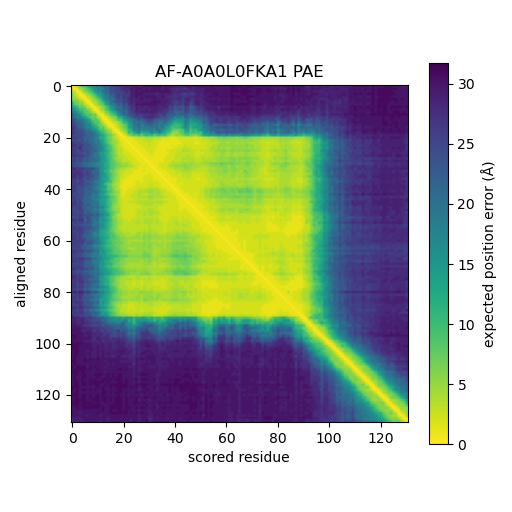538 1.00 45.38 96 LEU A N 1
ATOM 730 C CA . LEU A 1 96 ? -0.632 -13.500 10.840 1.00 45.38 96 LEU A CA 1
ATOM 731 C C . LEU A 1 96 ? 0.432 -14.320 11.589 1.00 45.38 96 LEU A C 1
ATOM 733 O O . LEU A 1 96 ? 0.368 -15.550 11.597 1.00 45.38 96 LEU A O 1
ATOM 737 N N . GLN A 1 97 ? 1.370 -13.664 12.278 1.00 44.22 97 GLN A N 1
ATOM 738 C CA . GLN A 1 97 ? 2.396 -14.348 13.077 1.00 44.22 97 GLN A CA 1
ATOM 739 C C . GLN A 1 97 ? 1.830 -15.032 14.335 1.00 44.22 97 GLN A C 1
ATOM 741 O O . GLN A 1 97 ? 2.443 -15.962 14.851 1.00 44.22 97 GLN A O 1
ATOM 746 N N . ARG A 1 98 ? 0.632 -14.653 14.810 1.00 49.59 98 ARG A N 1
ATOM 747 C CA . ARG A 1 98 ? 0.001 -15.292 15.983 1.00 49.59 98 ARG A CA 1
ATOM 748 C C . ARG A 1 98 ? -0.640 -16.647 15.675 1.00 49.59 98 ARG A C 1
ATOM 750 O O . ARG A 1 98 ? -0.910 -17.398 16.607 1.00 49.59 98 ARG A O 1
ATOM 757 N N . LYS A 1 99 ? -0.872 -16.983 14.399 1.00 49.56 99 LYS A N 1
ATOM 758 C CA . LYS A 1 99 ? -1.467 -18.271 13.984 1.00 49.56 99 LYS A CA 1
ATOM 759 C C . LYS A 1 99 ? -0.463 -19.273 13.396 1.00 49.56 99 LYS A C 1
ATOM 761 O O . LYS A 1 99 ? -0.868 -20.362 13.004 1.00 49.56 99 LYS A O 1
ATOM 766 N N . GLY A 1 100 ? 0.832 -18.950 13.393 1.00 44.03 100 GLY A N 1
ATOM 767 C CA . GLY A 1 100 ? 1.912 -19.820 12.917 1.00 44.03 100 GLY A CA 1
ATOM 768 C C . GLY A 1 100 ? 2.891 -20.231 14.021 1.00 44.03 100 GLY A C 1
ATOM 769 O O . GLY A 1 100 ? 4.004 -19.734 14.051 1.00 44.03 100 GLY A O 1
ATOM 770 N N . GLY A 1 101 ? 2.463 -21.124 14.919 1.00 36.88 101 GLY A N 1
ATOM 771 C CA . GLY A 1 101 ? 3.299 -22.081 15.665 1.00 36.88 101 GLY A CA 1
ATOM 772 C C . GLY A 1 101 ? 4.553 -21.603 16.421 1.00 36.88 101 GLY A C 1
ATOM 773 O O . GLY A 1 101 ? 5.644 -21.572 15.868 1.00 36.88 101 GLY A O 1
ATOM 774 N N . ALA A 1 102 ? 4.434 -21.497 17.748 1.00 37.19 102 ALA A N 1
ATOM 775 C CA . ALA A 1 102 ? 5.385 -22.111 18.680 1.00 37.19 102 ALA A CA 1
ATOM 776 C C . ALA A 1 102 ? 4.628 -22.478 19.964 1.00 37.19 102 ALA A C 1
ATOM 778 O O . ALA A 1 102 ? 4.011 -21.621 20.598 1.00 37.19 102 ALA A O 1
ATOM 779 N N . GLY A 1 103 ? 4.614 -23.768 20.305 1.00 36.00 103 GLY A N 1
ATOM 780 C CA . GLY A 1 103 ? 3.988 -24.274 21.521 1.00 36.00 103 GLY A CA 1
ATOM 781 C C . GLY A 1 103 ? 4.532 -23.565 22.758 1.00 36.00 103 GLY A C 1
ATOM 782 O O . GLY A 1 103 ? 5.741 -23.404 22.919 1.00 36.00 103 GLY A O 1
ATOM 783 N N . SER A 1 104 ? 3.630 -23.140 23.637 1.00 37.34 104 SER A N 1
ATOM 784 C CA . SER A 1 104 ? 3.994 -22.594 24.934 1.00 37.34 104 SER A CA 1
ATOM 785 C C . SER A 1 104 ? 4.511 -23.713 25.841 1.00 37.34 104 SER A C 1
ATOM 787 O O . SER A 1 104 ? 3.754 -24.435 26.483 1.00 37.34 104 SER A O 1
ATOM 789 N N . THR A 1 105 ? 5.827 -23.836 25.979 1.00 36.94 105 THR A N 1
ATOM 790 C CA . THR A 1 105 ? 6.410 -24.383 27.209 1.00 36.94 105 THR A CA 1
ATOM 791 C C . THR A 1 105 ? 6.461 -23.256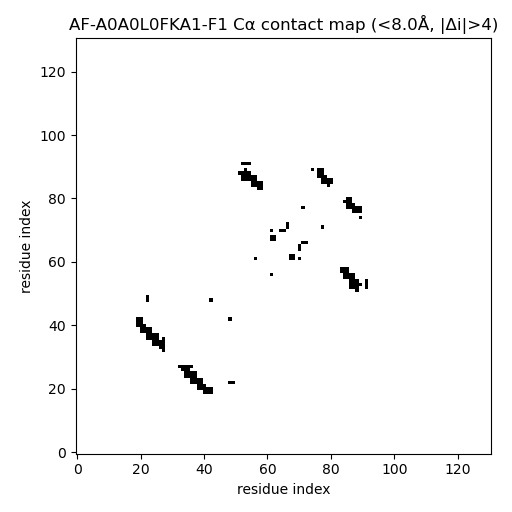 28.232 1.00 36.94 105 THR A C 1
ATOM 793 O O . THR A 1 105 ? 7.484 -22.613 28.454 1.00 36.94 105 THR A O 1
ATOM 796 N N . ALA A 1 106 ? 5.310 -22.989 28.853 1.00 35.75 106 ALA A N 1
ATOM 797 C CA . ALA A 1 106 ? 5.249 -22.186 30.064 1.00 35.75 106 ALA A CA 1
ATOM 798 C C . ALA A 1 106 ? 6.000 -22.938 31.173 1.00 35.75 106 ALA A C 1
ATOM 800 O O . ALA A 1 106 ? 5.499 -23.903 31.755 1.00 35.75 106 ALA A O 1
ATOM 801 N N . LYS A 1 107 ? 7.238 -22.515 31.435 1.00 34.84 107 LYS A N 1
ATOM 802 C CA . LYS A 1 107 ? 8.031 -22.963 32.576 1.00 34.84 107 LYS A CA 1
ATOM 803 C C . LYS A 1 107 ? 7.327 -22.453 33.837 1.00 34.84 107 LYS A C 1
ATOM 805 O O . LYS A 1 107 ? 7.372 -21.266 34.141 1.00 34.84 107 LYS A O 1
ATOM 810 N N . ARG A 1 108 ? 6.616 -23.348 34.529 1.00 35.06 108 ARG A N 1
ATOM 811 C CA . ARG A 1 108 ? 6.087 -23.107 35.876 1.00 35.06 108 ARG A CA 1
ATOM 812 C C . ARG A 1 108 ? 7.275 -22.950 36.826 1.00 35.06 108 ARG A C 1
ATOM 814 O O . ARG A 1 108 ? 7.860 -23.947 37.232 1.00 35.06 108 ARG A O 1
ATOM 821 N N . SER A 1 109 ? 7.633 -21.719 37.168 1.00 37.69 109 SER A N 1
ATOM 822 C CA . SER A 1 109 ? 8.311 -21.435 38.431 1.00 37.69 109 SER A CA 1
ATOM 823 C C . SER A 1 109 ? 7.220 -21.255 39.478 1.00 37.69 109 SER A C 1
ATOM 825 O O . SER A 1 109 ? 6.527 -20.238 39.502 1.00 37.69 109 SER A O 1
ATOM 827 N N . GLY A 1 110 ? 7.004 -22.302 40.269 1.00 37.84 110 GLY A N 1
ATOM 828 C CA . GLY A 1 110 ? 6.373 -22.133 41.563 1.00 37.84 110 GLY A CA 1
ATOM 829 C C . GLY A 1 110 ? 7.347 -21.385 42.459 1.00 37.84 110 GLY A C 1
ATOM 830 O O . GLY A 1 110 ? 8.506 -21.766 42.523 1.00 37.84 110 GLY A O 1
ATOM 831 N N . ASP A 1 111 ? 6.862 -20.340 43.111 1.00 35.66 111 ASP A N 1
ATOM 832 C CA . ASP A 1 111 ? 7.212 -20.104 44.500 1.00 35.66 111 ASP A CA 1
ATOM 833 C C . ASP A 1 111 ? 5.964 -19.587 45.203 1.00 35.66 111 ASP A C 1
ATOM 835 O O . ASP A 1 111 ? 5.345 -18.579 44.855 1.00 35.66 111 ASP A O 1
ATOM 839 N N . SER A 1 112 ? 5.527 -20.434 46.117 1.00 43.06 112 SER A N 1
ATOM 840 C CA . SER A 1 112 ? 4.483 -20.232 47.093 1.00 43.06 112 SER A CA 1
ATOM 841 C C . SER A 1 112 ? 4.998 -19.310 48.185 1.00 43.06 112 SER A C 1
ATOM 843 O O . SER A 1 112 ? 5.930 -19.693 48.876 1.00 43.06 112 SER A O 1
ATOM 845 N N . GLU A 1 113 ? 4.330 -18.185 48.416 1.00 37.16 113 GLU A N 1
ATOM 846 C CA . GLU A 1 113 ? 4.178 -17.640 49.765 1.00 37.16 113 GLU A CA 1
ATOM 847 C C . GLU A 1 113 ? 2.958 -16.714 49.800 1.00 37.16 113 GLU A C 1
ATOM 849 O O . GLU A 1 113 ? 2.942 -15.598 49.282 1.00 37.16 113 GLU A O 1
ATOM 854 N N . ARG A 1 114 ? 1.875 -17.238 50.374 1.00 39.38 114 ARG A N 1
ATOM 855 C CA . ARG A 1 114 ? 0.696 -16.486 50.790 1.00 39.38 114 ARG A CA 1
ATOM 856 C C . ARG A 1 114 ? 0.360 -16.986 52.192 1.00 39.38 114 ARG A C 1
ATOM 858 O O . ARG A 1 114 ? 0.030 -18.156 52.339 1.00 39.38 114 ARG A O 1
ATOM 865 N N . ASN A 1 115 ? 0.475 -16.116 53.189 1.00 35.88 115 ASN A N 1
ATOM 866 C CA . ASN A 1 115 ? -0.376 -16.129 54.381 1.00 35.88 115 ASN A CA 1
ATOM 867 C C . ASN A 1 115 ? -0.287 -14.743 55.035 1.00 35.88 115 ASN A C 1
ATOM 869 O O . ASN A 1 115 ? 0.779 -14.327 55.467 1.00 35.88 115 ASN A O 1
ATOM 873 N N . GLU A 1 116 ? -1.257 -13.868 54.789 1.00 35.38 116 GLU A N 1
ATOM 874 C CA . GLU A 1 116 ? -2.548 -13.737 55.489 1.00 35.38 116 GLU A CA 1
ATOM 875 C C . GLU A 1 116 ? -2.452 -12.843 56.736 1.00 35.38 116 GLU A C 1
ATOM 877 O O . GLU A 1 116 ? -1.823 -13.159 57.741 1.00 35.38 116 GLU A O 1
ATOM 882 N N . LEU A 1 117 ? -3.089 -11.676 56.600 1.00 37.09 117 LEU A N 1
ATOM 883 C CA . LEU A 1 117 ? -3.395 -10.707 57.643 1.00 37.09 117 LEU A CA 1
ATOM 884 C C . LEU A 1 117 ? -4.640 -11.183 58.401 1.00 37.09 117 LEU A C 1
ATOM 886 O O . LEU A 1 117 ? -5.692 -11.355 57.787 1.00 37.09 117 LEU A O 1
ATOM 890 N N . SER A 1 118 ? -4.548 -11.284 59.726 1.00 43.34 118 SER A N 1
ATOM 891 C CA . SER A 1 118 ? -5.697 -11.487 60.619 1.00 43.34 118 SER A CA 1
ATOM 892 C C . SER A 1 118 ? -5.829 -10.290 61.567 1.00 43.34 118 SER A C 1
ATOM 894 O O . SER A 1 118 ? -4.818 -9.874 62.138 1.00 43.34 118 SER A O 1
ATOM 896 N N . PRO A 1 119 ? -7.033 -9.730 61.788 1.00 42.53 119 PRO A N 1
ATOM 897 C CA . PRO A 1 119 ? -7.238 -8.659 62.756 1.00 42.53 119 PRO A CA 1
ATOM 898 C C . PRO A 1 119 ? -7.764 -9.159 64.120 1.00 42.53 119 PRO A C 1
ATOM 900 O O . PRO A 1 119 ? -8.501 -10.137 64.194 1.00 42.53 119 PRO A O 1
ATOM 903 N N . SER A 1 120 ? -7.508 -8.330 65.147 1.00 34.91 120 SER A N 1
ATOM 904 C CA . SER A 1 120 ? -8.424 -7.960 66.251 1.00 34.91 120 SER A CA 1
ATOM 905 C C . SER A 1 120 ? -8.490 -8.775 67.580 1.00 34.91 120 SER A C 1
ATOM 907 O O . SER A 1 120 ? -9.083 -9.846 67.627 1.00 34.91 120 SER A O 1
ATOM 909 N N . HIS A 1 121 ? -8.091 -8.077 68.670 1.00 33.72 121 HIS A N 1
ATOM 910 C CA . HIS A 1 121 ? -8.760 -7.856 69.990 1.00 33.72 121 HIS A CA 1
ATOM 911 C C . HIS A 1 121 ? -8.167 -8.366 71.335 1.00 33.72 121 HIS A C 1
ATOM 913 O O . HIS A 1 121 ? -7.758 -9.513 71.471 1.00 33.72 121 HIS A O 1
ATOM 919 N N . ASN A 1 122 ? -8.325 -7.464 72.335 1.00 36.38 122 ASN A N 1
ATOM 920 C CA . ASN A 1 122 ? -8.245 -7.531 73.819 1.00 36.38 122 ASN A CA 1
ATOM 921 C C . ASN A 1 122 ? -6.839 -7.598 74.457 1.00 36.38 122 ASN A C 1
ATOM 923 O O . ASN A 1 122 ? -5.996 -8.342 73.988 1.00 36.38 122 ASN A O 1
ATOM 927 N N . GLY A 1 123 ? -6.467 -6.896 75.539 1.00 33.72 123 GLY A N 1
ATOM 928 C CA . GLY A 1 123 ? -7.149 -6.085 76.563 1.00 33.72 123 GLY A CA 1
ATOM 929 C C . GLY A 1 123 ? -6.415 -6.264 77.923 1.00 33.72 123 GLY A C 1
ATOM 930 O O . GLY A 1 123 ? -5.865 -7.336 78.145 1.00 33.72 123 GLY A O 1
ATOM 931 N N . HIS A 1 124 ? -6.463 -5.246 78.804 1.00 38.53 124 HIS A N 1
ATOM 932 C CA . HIS A 1 124 ? -5.902 -5.077 80.180 1.00 38.53 124 HIS A CA 1
ATOM 933 C C . HIS A 1 124 ? -4.515 -4.391 80.320 1.00 38.53 124 HIS A C 1
ATOM 935 O O . HIS A 1 124 ? -3.533 -4.866 79.767 1.00 38.53 124 HIS A O 1
ATOM 941 N N . GLU A 1 125 ? -4.416 -3.154 80.858 1.00 40.59 125 GLU A N 1
ATOM 942 C CA . GLU A 1 125 ? -4.406 -2.700 82.289 1.00 40.59 125 GLU A CA 1
ATOM 943 C C . GLU A 1 125 ? -3.050 -3.005 82.987 1.00 40.59 125 GLU A C 1
ATOM 945 O O . GLU A 1 125 ? -2.563 -4.113 82.848 1.00 40.59 125 GLU A O 1
ATOM 950 N N . GLN A 1 126 ? -2.316 -2.157 83.729 1.00 40.59 126 GLN A N 1
ATOM 951 C CA . GLN A 1 126 ? -2.518 -0.912 84.496 1.00 40.59 126 GLN A CA 1
ATOM 952 C C . GLN A 1 126 ? -1.172 -0.145 84.615 1.00 40.59 126 GLN A C 1
ATOM 954 O O . GLN A 1 126 ? -0.112 -0.755 84.493 1.00 40.59 126 GLN A O 1
ATOM 959 N N . GLY A 1 127 ? -1.199 1.154 84.965 1.00 37.78 127 GLY A N 1
ATOM 960 C CA . GLY A 1 127 ? -0.022 1.850 85.527 1.00 37.78 127 GLY A CA 1
ATOM 961 C C . GLY A 1 127 ? 0.039 3.375 85.331 1.00 37.78 127 GLY A C 1
ATOM 962 O O . GLY A 1 127 ? 0.750 3.864 84.465 1.00 37.78 127 GLY A O 1
ATOM 963 N N . LYS A 1 128 ? -0.701 4.130 86.152 1.00 46.66 128 LYS A N 1
ATOM 964 C CA . LYS A 1 128 ? -0.570 5.591 86.411 1.00 46.66 128 LYS A CA 1
ATOM 965 C C . LYS A 1 128 ? 0.643 5.876 87.347 1.00 46.66 128 LYS A C 1
ATOM 967 O O . LYS A 1 128 ? 1.128 4.907 87.926 1.00 46.66 128 LYS A O 1
ATOM 972 N N . PRO A 1 129 ? 0.979 7.134 87.743 1.00 52.50 129 PRO A N 1
ATOM 973 C CA . PRO A 1 129 ? 0.824 8.463 87.105 1.00 52.50 129 PRO A CA 1
ATOM 974 C C . PRO A 1 129 ? 2.031 9.443 87.334 1.00 52.50 129 PRO A C 1
ATOM 976 O O . PRO A 1 129 ? 2.974 9.102 88.035 1.00 52.50 129 PRO A O 1
ATOM 979 N N . GLN A 1 130 ? 1.866 10.702 86.865 1.00 41.97 130 GLN A N 1
ATOM 980 C CA . GLN A 1 130 ? 2.490 11.986 87.305 1.00 41.97 130 GLN A CA 1
ATOM 981 C C . GLN A 1 130 ? 3.993 12.181 86.987 1.00 41.97 130 GLN A C 1
ATOM 983 O O . GLN A 1 130 ? 4.794 11.284 87.199 1.00 41.97 130 GLN A O 1
ATOM 988 N N . GLN A 1 131 ? 4.457 13.317 86.451 1.00 45.41 131 GLN A N 1
ATOM 989 C CA . GLN A 1 131 ? 4.117 14.730 86.705 1.00 45.41 131 GLN A CA 1
ATOM 990 C C . GLN A 1 131 ? 3.944 15.554 85.425 1.00 45.41 131 GLN A C 1
ATOM 992 O O . GLN A 1 131 ? 4.556 15.187 84.399 1.00 45.41 131 GLN A O 1
#

InterPro domains:
  IPR040415 SET domain-containing protein 9 [PTHR33524] (3-95)

Radius of gyration: 35.0 Å; Cα contacts (8 Å, |Δi|>4): 94; chains: 1; bounding box: 36×66×134 Å

Mean predicted aligned error: 17.27 Å

Secondary structure (DSSP, 8-state):
-PPPP--------------SEEEEEEE-SSTT--EEEEEEE---TT--------EEE-TTGGGGSTTTT-TTTT-TTEEE-TTS-EEE-SSHHHHHGGGS-------------------------------

Organism: NCBI:txid667725

Solvent-accessible surface area (backbone atoms only — not comparable to full-atom values): 9373 Å² total; per-residue (Å²): 139,86,83,78,84,83,82,78,82,79,79,84,74,83,77,81,78,73,67,65,44,48,79,41,85,41,77,39,92,52,88,90,62,55,65,34,81,44,79,48,76,57,78,63,93,90,58,86,85,78,82,90,69,48,50,76,34,49,74,77,52,44,70,76,41,73,60,52,92,53,50,57,81,90,37,92,44,62,44,79,44,98,88,63,31,36,34,35,42,65,68,42,68,66,59,60,59,74,76,60,84,77,85,83,81,76,79,82,77,84,80,90,85,87,82,86,90,82,85,91,87,87,85,84,90,89,87,87,81,89,135

Foldseek 3Di:
DDDDDDDDDDDPDDDDPPPQKDWDWDQDPDPPPGTDIDIDGDDDPPDDHDDLAADKDDPVRCVVQPPPPPNCPPAPSWDADPVRIIGGSPPRVVVVVVPDDDDDPPPDDDDDDDDDDDDDDDDDDDDDDDD

pLDDT: mean 72.85, std 24.86, range [33.72, 97.88]